Protein AF-A0A7R9AJL3-F1 (afdb_monomer_lite)

Foldseek 3Di:
DDADPVRHDDPCNVVVVVVVVVCCVVCVPDDDDDDDCCLQPVVLVVLCVVLPDDPVLVVDLPRVLVVDQAAADDPVPPPVVVLVVNQVVNCVVLLHQKDDPVLSPHRFQKMWGWCVSVCVPPDPVCVVVCVPPDTDGDMDGPDDDPDDDDDDDDDDDDDPSPD

Radius of gyration: 19.95 Å; chains: 1; bounding box: 50×36×51 Å

Secondary structure (DSSP, 8-state):
--B-TTS-B-TTHHHHHHHHHHHHHH-TTSPPP----TTTHHHHHHHHHHTT--HHHHT-SS-GGGGSPPBP--TT-TTHHHHHHHHHHHHHHTT-SEEEGGGGT--BSEEEEETHHHHHH--HHHHTTSTT----EEEEES-------S---------TT--

pLDDT: mean 81.19, std 13.22, range [52.75, 97.19]

Sequence (163 aa):
MPKSLRNDDTHATPLVEKFIVLFKSTFPTIPILTLDERFTSKMAFQTMIDSGLKKKDRQNKALPILRKVSAAITPEYPELKELLSNMWETLYHSNGVGLAAPQINHGIRLFLVDSLQIVENADEEDKDTYKDEKPIKQVFINPTIVKLEGDEWKYNEGCLSIP

Structure (mmCIF, N/CA/C/O backbone):
data_AF-A0A7R9AJL3-F1
#
_entry.id   AF-A0A7R9AJL3-F1
#
loop_
_atom_site.group_PDB
_atom_site.id
_atom_site.type_symbol
_atom_site.label_atom_id
_atom_site.label_alt_id
_atom_site.label_comp_id
_atom_site.label_asym_id
_atom_site.label_entity_id
_atom_site.label_seq_id
_atom_site.pdbx_PDB_ins_code
_atom_site.Cartn_x
_atom_site.Cartn_y
_atom_site.Cartn_z
_atom_site.occupancy
_atom_site.B_iso_or_equiv
_atom_site.auth_seq_id
_atom_site.auth_comp_id
_atom_site.auth_asym_id
_atom_site.auth_atom_id
_atom_site.pdbx_PDB_model_num
ATOM 1 N N . MET A 1 1 ? 9.515 14.405 16.916 1.00 82.31 1 MET A N 1
ATOM 2 C CA . MET A 1 1 ? 9.359 14.205 18.379 1.00 82.31 1 MET A CA 1
ATOM 3 C C . MET A 1 1 ? 8.035 13.509 18.634 1.00 82.31 1 MET A C 1
ATOM 5 O O . MET A 1 1 ? 7.081 13.881 17.957 1.00 82.31 1 MET A O 1
ATOM 9 N N . PRO A 1 2 ? 7.943 12.526 19.551 1.00 81.19 2 PRO A N 1
ATOM 10 C CA . PRO A 1 2 ? 6.676 11.863 19.848 1.00 81.19 2 PRO A CA 1
ATOM 11 C C . PRO A 1 2 ? 5.651 12.890 20.317 1.00 81.19 2 PRO A C 1
ATOM 13 O O . PRO A 1 2 ? 5.901 13.608 21.280 1.00 81.19 2 PRO A O 1
ATOM 16 N N . LYS A 1 3 ? 4.514 12.981 19.635 1.00 80.62 3 LYS A N 1
ATOM 17 C CA . LYS A 1 3 ? 3.424 13.888 19.998 1.00 80.62 3 LYS A CA 1
ATOM 18 C C . LYS A 1 3 ? 2.079 13.168 19.898 1.00 80.62 3 LYS A C 1
ATOM 20 O O . LYS A 1 3 ? 1.947 12.132 19.240 1.00 80.62 3 LYS A O 1
ATOM 25 N N . SER A 1 4 ? 1.072 13.685 20.585 1.00 75.00 4 SER A N 1
ATOM 26 C CA . SER A 1 4 ? -0.321 13.268 20.453 1.00 75.00 4 SER A CA 1
ATOM 27 C C . SER A 1 4 ? -0.904 13.790 19.128 1.00 75.00 4 SER A C 1
ATOM 29 O O . SER A 1 4 ? -0.320 14.667 18.485 1.00 75.00 4 SER A O 1
ATOM 31 N N . LEU A 1 5 ? -2.077 13.291 18.717 1.00 68.44 5 LEU A N 1
ATOM 32 C CA . LEU A 1 5 ? -2.807 13.824 17.550 1.00 68.44 5 LEU A CA 1
ATOM 33 C C . LEU A 1 5 ? -3.227 15.295 17.736 1.00 68.44 5 LEU A C 1
ATOM 35 O O . LEU A 1 5 ? -3.484 15.990 16.764 1.00 68.44 5 LEU A O 1
ATOM 39 N N . ARG A 1 6 ? -3.252 15.783 18.982 1.00 78.81 6 ARG A N 1
ATOM 40 C CA . ARG A 1 6 ? -3.553 17.178 19.336 1.00 78.81 6 ARG A CA 1
ATOM 41 C C . ARG A 1 6 ? -2.307 18.060 19.430 1.00 78.81 6 ARG A C 1
ATOM 43 O O . ARG A 1 6 ? -2.406 19.219 19.802 1.00 78.81 6 ARG A O 1
ATOM 50 N N . ASN A 1 7 ? -1.146 17.524 19.049 1.00 78.00 7 ASN A N 1
ATOM 51 C CA . ASN A 1 7 ? 0.148 18.207 19.101 1.00 78.00 7 ASN A CA 1
ATOM 52 C C . ASN A 1 7 ? 0.742 18.426 20.495 1.00 78.00 7 ASN A C 1
ATOM 54 O O . ASN A 1 7 ? 1.764 19.101 20.609 1.00 78.00 7 ASN A O 1
ATOM 58 N N . ASP A 1 8 ? 0.174 17.765 21.500 1.00 84.12 8 ASP A N 1
ATOM 59 C CA . ASP A 1 8 ? 0.711 17.727 22.859 1.00 84.12 8 ASP A CA 1
ATOM 60 C C . ASP A 1 8 ? 1.825 16.688 22.987 1.00 84.12 8 ASP A C 1
ATOM 62 O O . ASP A 1 8 ? 1.877 15.708 22.237 1.00 84.12 8 ASP A O 1
ATOM 66 N N . ASP A 1 9 ? 2.683 16.849 23.986 1.00 86.12 9 ASP A N 1
ATOM 67 C CA . ASP A 1 9 ? 3.684 15.843 24.313 1.00 86.12 9 ASP A CA 1
ATOM 68 C C . ASP A 1 9 ? 3.040 14.564 24.866 1.00 86.12 9 ASP A C 1
ATOM 70 O O . ASP A 1 9 ? 1.937 14.540 25.417 1.00 86.12 9 ASP A O 1
ATOM 74 N N . THR A 1 10 ? 3.745 13.453 24.694 1.00 84.81 10 THR A N 1
ATOM 75 C CA . THR A 1 10 ? 3.358 12.136 25.202 1.00 84.81 10 THR A CA 1
ATOM 76 C C . THR A 1 10 ? 4.306 11.713 26.317 1.00 84.81 10 THR A C 1
ATOM 78 O O . THR A 1 10 ? 5.387 12.271 26.484 1.00 84.81 10 THR A O 1
ATOM 81 N N . HIS A 1 11 ? 3.968 10.638 27.029 1.00 87.38 11 HIS A N 1
ATOM 82 C CA . HIS A 1 11 ? 4.874 10.035 28.013 1.00 87.38 11 HIS A CA 1
ATOM 83 C C . HIS A 1 11 ? 6.238 9.611 27.422 1.00 87.38 11 HIS A C 1
ATOM 85 O O . HIS A 1 11 ? 7.216 9.505 28.157 1.00 87.38 11 HIS A O 1
ATOM 91 N N . ALA A 1 12 ? 6.318 9.376 26.106 1.00 86.19 12 ALA A N 1
ATOM 92 C CA . ALA A 1 12 ? 7.543 8.977 25.418 1.00 86.19 12 ALA A CA 1
ATOM 93 C C . ALA A 1 12 ? 8.421 10.168 24.990 1.00 86.19 12 ALA A C 1
ATOM 95 O O . ALA A 1 12 ? 9.618 9.994 24.767 1.00 86.19 12 ALA A O 1
ATOM 96 N N . THR A 1 13 ? 7.861 11.376 24.896 1.00 88.75 13 THR A N 1
ATOM 97 C CA . THR A 1 13 ? 8.575 12.596 24.482 1.00 88.75 13 THR A CA 1
ATOM 98 C C . THR A 1 13 ? 9.827 12.874 25.322 1.00 88.75 13 THR A C 1
ATOM 100 O O . THR A 1 13 ? 10.906 12.945 24.728 1.00 88.75 13 THR A O 1
ATOM 103 N N . PRO A 1 14 ? 9.760 12.901 26.671 1.00 91.12 14 PRO A N 1
ATOM 104 C CA . PRO A 1 14 ? 10.946 13.154 27.491 1.00 91.12 14 PRO A CA 1
ATOM 105 C C . PRO A 1 14 ? 11.997 12.034 27.407 1.00 91.12 14 PRO A C 1
ATOM 107 O O . PRO A 1 14 ? 13.178 12.270 27.661 1.00 91.12 14 PRO A O 1
ATOM 110 N N . LEU A 1 15 ? 11.601 10.804 27.059 1.00 91.69 15 LEU A N 1
ATOM 111 C CA . LEU A 1 15 ? 12.538 9.690 26.870 1.00 91.69 15 LEU A CA 1
ATOM 112 C C . LEU A 1 15 ? 13.332 9.859 25.573 1.00 91.69 15 LEU A C 1
ATOM 114 O O . LEU A 1 15 ? 14.552 9.694 25.568 1.00 91.69 15 LEU A O 1
ATOM 118 N N . VAL A 1 16 ? 12.648 10.233 24.490 1.00 89.25 16 VAL A N 1
ATOM 119 C CA . VAL A 1 16 ? 13.278 10.476 23.188 1.00 89.25 16 VAL A CA 1
ATOM 120 C C . VAL A 1 16 ? 14.170 11.717 23.231 1.00 89.25 16 VAL A C 1
ATOM 122 O O . VAL A 1 16 ? 15.262 11.690 22.675 1.00 89.25 16 VAL A O 1
ATOM 125 N N . GLU A 1 17 ? 13.781 12.767 23.953 1.00 92.06 17 GLU A N 1
ATOM 126 C CA . GLU A 1 17 ? 14.644 13.930 24.213 1.00 92.06 17 GLU A CA 1
ATOM 127 C C . GLU A 1 17 ? 15.952 13.542 24.900 1.00 92.06 17 GLU A C 1
ATOM 129 O O . GLU A 1 17 ? 17.031 13.896 24.421 1.00 92.06 17 GLU A O 1
ATOM 134 N N . LYS A 1 18 ? 15.873 12.769 25.990 1.00 93.19 18 LYS A N 1
ATOM 135 C CA . LYS A 1 18 ? 17.065 12.278 26.695 1.00 93.19 18 LYS A CA 1
ATOM 136 C C . LYS A 1 18 ? 17.952 11.438 25.784 1.00 93.19 18 LYS A C 1
ATOM 138 O O . LYS A 1 18 ? 19.171 11.593 25.814 1.00 93.19 18 LYS A O 1
ATOM 143 N N . PHE A 1 19 ? 17.348 10.585 24.960 1.00 93.38 19 PHE A N 1
ATOM 144 C CA . PHE A 1 19 ? 18.077 9.802 23.971 1.00 93.38 19 PHE A CA 1
ATOM 145 C C . PHE A 1 19 ? 18.784 10.693 22.944 1.00 93.38 19 PHE A C 1
ATOM 147 O O . PHE A 1 19 ? 19.969 10.500 22.707 1.00 93.38 19 PHE A O 1
ATOM 154 N N . ILE A 1 20 ? 18.103 11.694 22.379 1.00 91.56 20 ILE A N 1
ATOM 155 C CA . ILE A 1 20 ? 18.685 12.628 21.403 1.00 91.56 20 ILE A CA 1
ATOM 156 C C . ILE A 1 20 ? 19.878 13.370 22.009 1.00 91.56 20 ILE A C 1
ATOM 158 O O . ILE A 1 20 ? 20.910 13.506 21.353 1.00 91.56 20 ILE A O 1
ATOM 162 N N . VAL A 1 21 ? 19.758 13.834 23.255 1.00 93.19 21 VAL A N 1
ATOM 163 C CA . VAL A 1 21 ? 20.854 14.507 23.968 1.00 93.19 21 VAL A CA 1
ATOM 164 C C . VAL A 1 21 ? 22.051 13.570 24.126 1.00 93.19 21 VAL A C 1
ATOM 166 O O . VAL A 1 21 ? 23.170 13.942 23.769 1.00 93.19 21 VAL A O 1
ATOM 169 N N . LEU A 1 22 ? 21.816 12.343 24.600 1.00 94.88 22 LEU A N 1
ATOM 170 C CA . LEU A 1 22 ? 22.868 11.343 24.761 1.00 94.88 22 LEU A CA 1
ATOM 171 C C . LEU A 1 22 ? 23.517 11.004 23.412 1.00 94.88 22 LEU A C 1
ATOM 173 O O . LEU A 1 22 ? 24.737 11.049 23.287 1.00 94.88 22 LEU A O 1
ATOM 177 N N . PHE A 1 23 ? 22.715 10.760 22.378 1.00 94.00 23 PHE A N 1
ATOM 178 C CA . PHE A 1 23 ? 23.189 10.408 21.045 1.00 94.00 23 PHE A CA 1
ATOM 179 C C . PHE A 1 23 ? 24.043 11.516 20.427 1.00 94.00 23 PHE A C 1
ATOM 181 O O . PHE A 1 23 ? 25.113 11.222 19.906 1.00 94.00 23 PHE A O 1
ATOM 188 N N . LYS A 1 24 ? 23.640 12.790 20.535 1.00 93.25 24 LYS A N 1
ATOM 189 C CA . LYS A 1 24 ? 24.457 13.922 20.057 1.00 93.25 24 LYS A CA 1
ATOM 190 C C . LYS A 1 24 ? 25.784 14.036 20.801 1.00 93.25 24 LYS A C 1
ATOM 192 O O . LYS A 1 24 ? 26.779 14.417 20.194 1.00 93.25 24 LYS A O 1
ATOM 197 N N . SER A 1 25 ? 25.804 13.713 22.097 1.00 93.00 25 SER A N 1
ATOM 198 C CA . SER A 1 25 ? 27.048 13.718 22.874 1.00 93.00 25 SER A CA 1
ATOM 199 C C . SER A 1 25 ? 28.007 12.602 22.448 1.00 93.00 25 SER A C 1
ATOM 201 O O . SER A 1 25 ? 29.216 12.808 22.436 1.00 93.00 25 SER A O 1
ATOM 203 N N . THR A 1 26 ? 27.475 11.440 22.059 1.00 95.56 26 THR A N 1
ATOM 204 C CA . THR A 1 26 ? 28.271 10.281 21.633 1.00 95.56 26 THR A CA 1
ATOM 205 C C . THR A 1 26 ? 28.673 10.352 20.156 1.00 95.56 26 THR A C 1
ATOM 207 O O . THR A 1 26 ? 29.780 9.954 19.807 1.00 95.56 26 THR A O 1
ATOM 210 N N . PHE A 1 27 ? 27.806 10.885 19.291 1.00 94.44 27 PHE A N 1
ATOM 211 C CA . PHE A 1 27 ? 27.971 10.915 17.833 1.00 94.44 27 PHE A CA 1
ATOM 212 C C . PHE A 1 27 ? 27.731 12.326 17.262 1.00 94.44 27 PHE A C 1
ATOM 214 O O . PHE A 1 27 ? 26.740 12.563 16.568 1.00 94.44 27 PHE A O 1
ATOM 221 N N . PRO A 1 28 ? 28.631 13.288 17.525 1.00 92.25 28 PRO A N 1
ATOM 222 C CA . PRO A 1 28 ? 28.421 14.697 17.179 1.00 92.25 28 PRO A CA 1
ATOM 223 C C . PRO A 1 28 ? 28.415 14.983 15.670 1.00 92.25 28 PRO A C 1
ATOM 225 O O . PRO A 1 28 ? 27.908 16.018 15.246 1.00 92.25 28 PRO A O 1
ATOM 228 N N . THR A 1 29 ? 28.971 14.087 14.854 1.00 93.00 29 THR A N 1
ATOM 229 C CA . THR A 1 29 ? 29.032 14.229 13.391 1.00 93.00 29 THR A CA 1
ATOM 230 C C . THR A 1 29 ? 27.799 13.685 12.672 1.00 93.00 29 THR A C 1
ATOM 232 O O . THR A 1 29 ? 27.622 13.971 11.490 1.00 93.00 29 THR A O 1
ATOM 235 N N . ILE A 1 30 ? 26.941 12.917 13.353 1.00 88.81 30 ILE A N 1
ATOM 236 C CA . ILE A 1 30 ? 25.749 12.319 12.745 1.00 88.81 30 ILE A CA 1
ATOM 237 C C . ILE A 1 30 ? 24.568 13.292 12.899 1.00 88.81 30 ILE A C 1
ATOM 239 O O . ILE A 1 30 ? 24.167 13.594 14.028 1.00 88.81 30 ILE A O 1
ATOM 243 N N . PRO A 1 31 ? 23.972 13.789 11.798 1.00 87.62 31 PRO A N 1
ATOM 244 C CA . PRO A 1 31 ? 22.794 14.640 11.879 1.00 87.62 31 PRO A CA 1
ATOM 245 C C . PRO A 1 31 ? 21.583 13.837 12.370 1.00 87.62 31 PRO A C 1
ATOM 247 O O . PRO A 1 31 ? 21.297 12.749 11.876 1.00 87.62 31 PRO A O 1
ATOM 250 N N . ILE A 1 32 ? 20.838 14.393 13.329 1.00 85.00 32 ILE A N 1
ATOM 251 C CA . ILE A 1 32 ? 19.565 13.824 13.791 1.00 85.00 32 ILE A CA 1
ATOM 252 C C . ILE A 1 32 ? 18.425 14.618 13.164 1.00 85.00 32 ILE A C 1
ATOM 254 O O . ILE A 1 32 ? 18.264 15.806 13.452 1.00 85.00 32 ILE A O 1
ATOM 258 N N . LEU A 1 33 ? 17.611 13.941 12.361 1.00 82.12 33 LEU A N 1
ATOM 259 C CA . LEU A 1 33 ? 16.371 14.472 11.808 1.00 82.12 33 LEU A CA 1
ATOM 260 C C . LEU A 1 33 ? 15.191 13.911 12.601 1.00 82.12 33 LEU A C 1
ATOM 262 O O . LEU A 1 33 ? 15.092 12.706 12.817 1.00 82.12 33 LEU A O 1
ATOM 266 N N . THR A 1 34 ? 14.288 14.780 13.050 1.00 79.00 34 THR A N 1
ATOM 267 C CA . THR A 1 34 ? 13.047 14.338 13.692 1.00 79.00 34 THR A CA 1
ATOM 268 C C . THR A 1 34 ? 11.912 14.394 12.687 1.00 79.00 34 THR A C 1
ATOM 270 O O . THR A 1 34 ? 11.518 15.484 12.279 1.00 79.00 34 THR A O 1
ATOM 273 N N . LEU A 1 35 ? 11.369 13.234 12.337 1.00 69.44 35 LEU A N 1
ATOM 274 C CA . LEU A 1 35 ? 10.191 13.105 11.484 1.00 69.44 35 LEU A CA 1
ATOM 275 C C . LEU A 1 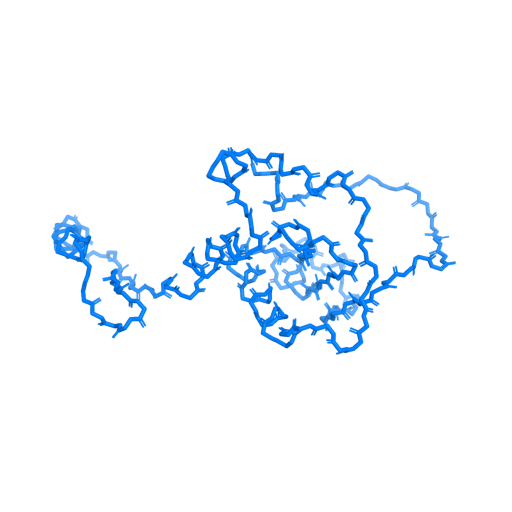35 ? 8.929 12.969 12.348 1.00 69.44 35 LEU A C 1
ATOM 277 O O . LEU A 1 35 ? 8.991 12.566 13.516 1.00 69.44 35 LEU A O 1
ATOM 281 N N . ASP A 1 36 ? 7.791 13.378 11.796 1.00 67.56 36 ASP A N 1
ATOM 282 C CA . ASP A 1 36 ? 6.485 13.263 12.437 1.00 67.56 36 ASP A CA 1
ATOM 283 C C . ASP A 1 36 ? 5.708 12.078 11.852 1.00 67.56 36 ASP A C 1
ATOM 285 O O . ASP A 1 36 ? 5.086 12.187 10.803 1.00 67.56 36 ASP A O 1
ATOM 289 N N . GLU A 1 37 ? 5.741 10.938 12.541 1.00 65.75 37 GLU A N 1
ATOM 290 C CA . GLU A 1 37 ? 5.056 9.706 12.117 1.00 65.75 37 GLU A CA 1
ATOM 291 C C . GLU A 1 37 ? 3.615 9.586 12.643 1.00 65.75 37 GLU A C 1
ATOM 293 O O . GLU A 1 37 ? 2.998 8.519 12.564 1.00 65.75 37 GLU A O 1
ATOM 298 N N . ARG A 1 38 ? 3.050 10.643 13.247 1.00 59.81 38 ARG A N 1
ATOM 299 C CA . ARG A 1 38 ? 1.700 10.568 13.839 1.00 59.81 38 ARG A CA 1
ATOM 300 C C . ARG A 1 38 ? 0.624 10.230 12.817 1.00 59.81 38 ARG A C 1
ATOM 302 O O . ARG A 1 38 ? -0.344 9.568 13.181 1.00 59.81 38 ARG A O 1
ATOM 309 N N . PHE A 1 39 ? 0.798 10.666 11.578 1.00 54.25 39 PHE A N 1
ATOM 310 C CA . PHE A 1 39 ? -0.160 10.416 10.510 1.00 54.25 39 PHE A CA 1
ATOM 311 C C . PHE A 1 39 ? 0.010 9.028 9.891 1.00 54.25 39 PHE A C 1
ATOM 313 O O . PHE A 1 39 ? -0.955 8.448 9.438 1.00 54.25 39 PHE A O 1
ATOM 320 N N . THR A 1 40 ? 1.162 8.376 10.016 1.00 55.75 40 THR A N 1
ATOM 321 C CA . THR A 1 40 ? 1.396 7.104 9.312 1.00 55.75 40 THR A CA 1
ATOM 322 C C . THR A 1 40 ? 1.339 5.895 10.209 1.00 55.75 40 THR A C 1
ATOM 324 O O . THR A 1 40 ? 0.577 4.967 9.954 1.00 55.75 40 THR A O 1
ATOM 327 N N . SER A 1 41 ? 2.033 5.933 11.338 1.00 54.19 41 SER A N 1
ATOM 328 C CA . SER A 1 41 ? 2.065 4.803 12.265 1.00 54.19 41 SER A CA 1
ATOM 329 C C . SER A 1 41 ? 0.779 4.712 13.089 1.00 54.19 41 SER A C 1
ATOM 331 O O . SER A 1 41 ? 0.275 3.616 13.346 1.00 54.19 41 SER A O 1
ATOM 333 N N . LYS A 1 42 ? 0.200 5.857 13.491 1.00 55.81 42 LYS A N 1
ATOM 334 C CA . LYS A 1 42 ? -1.072 5.853 14.228 1.00 55.81 42 LYS A CA 1
ATOM 335 C C . LYS A 1 42 ? -2.288 5.791 13.328 1.00 55.81 42 LYS A C 1
ATOM 337 O O . LYS A 1 42 ? -3.225 5.141 13.761 1.00 55.81 42 LYS A O 1
ATOM 342 N N . MET A 1 43 ? -2.300 6.376 12.127 1.00 55.94 43 MET A N 1
ATOM 343 C CA . MET A 1 43 ? -3.454 6.182 11.241 1.00 55.94 43 MET A CA 1
ATOM 344 C C . MET A 1 43 ? -3.457 4.781 10.651 1.00 55.94 43 MET A C 1
ATOM 346 O O . MET A 1 43 ? -4.513 4.182 10.658 1.00 55.94 43 MET A O 1
ATOM 350 N N . ALA A 1 44 ? -2.323 4.170 10.284 1.00 57.28 44 ALA A N 1
ATOM 351 C CA . ALA A 1 44 ? -2.331 2.751 9.906 1.00 57.28 44 ALA A CA 1
ATOM 352 C C . ALA A 1 44 ? -2.873 1.868 11.048 1.00 57.28 44 ALA A C 1
ATOM 354 O O . ALA A 1 44 ? -3.738 1.017 10.839 1.00 57.28 44 ALA A O 1
ATOM 355 N N . PHE A 1 45 ? -2.446 2.125 12.289 1.00 57.41 45 PHE A N 1
ATOM 356 C CA . PHE A 1 45 ? -2.949 1.410 13.464 1.00 57.41 45 PHE A CA 1
ATOM 357 C C . PHE A 1 45 ? -4.419 1.729 13.801 1.00 57.41 45 PHE A C 1
ATOM 359 O O . PHE A 1 45 ? -5.150 0.842 14.245 1.00 57.41 45 PHE A O 1
ATOM 366 N N . GLN A 1 46 ? -4.859 2.971 13.602 1.00 57.91 46 GLN A N 1
ATOM 367 C CA . GLN A 1 46 ? -6.222 3.432 13.863 1.00 57.91 46 GLN A CA 1
ATOM 368 C C . GLN A 1 46 ? -7.178 2.944 12.772 1.00 57.91 46 GLN A C 1
ATOM 370 O O . GLN A 1 46 ? -8.193 2.370 13.116 1.00 57.91 46 GLN A O 1
ATOM 375 N N . THR A 1 47 ? -6.793 2.977 11.497 1.00 56.59 47 THR A N 1
ATOM 376 C CA . THR A 1 47 ? -7.473 2.314 10.373 1.00 56.59 47 THR A CA 1
ATOM 377 C C . THR A 1 47 ? -7.638 0.818 10.637 1.00 56.59 47 THR A C 1
ATOM 379 O O . THR A 1 47 ? -8.712 0.259 10.425 1.00 56.59 47 THR A O 1
ATOM 382 N N . MET A 1 48 ? -6.624 0.144 11.195 1.00 56.66 48 MET A N 1
ATOM 383 C CA . MET A 1 48 ? -6.770 -1.248 11.641 1.00 56.66 48 MET A CA 1
ATOM 384 C C . MET A 1 48 ? -7.804 -1.405 12.775 1.00 56.66 48 MET A C 1
ATOM 386 O O . MET A 1 48 ? -8.514 -2.407 12.827 1.00 56.66 48 MET A O 1
ATOM 390 N N . ILE A 1 49 ? -7.904 -0.446 13.700 1.00 57.66 49 ILE A N 1
ATOM 391 C CA . ILE A 1 49 ? -8.906 -0.452 14.780 1.00 57.66 49 ILE A CA 1
ATOM 392 C C . ILE A 1 49 ? -10.311 -0.160 14.242 1.00 57.66 49 ILE A C 1
ATOM 394 O O . ILE A 1 49 ? -11.243 -0.889 14.581 1.00 57.66 49 ILE A O 1
ATOM 398 N N . ASP A 1 50 ? -10.448 0.862 13.405 1.00 55.66 50 ASP A N 1
ATOM 399 C CA . ASP A 1 50 ? -11.703 1.374 12.855 1.00 55.66 50 ASP A CA 1
ATOM 400 C C . ASP A 1 50 ? -12.301 0.396 11.837 1.00 55.66 50 ASP A C 1
ATOM 402 O O . ASP A 1 50 ? -13.516 0.225 11.770 1.00 55.66 50 ASP A O 1
ATOM 406 N N . SER A 1 51 ? -11.453 -0.376 11.149 1.00 57.97 51 SER A N 1
ATOM 407 C CA . SER A 1 51 ? -11.858 -1.542 10.349 1.00 57.97 51 SER A CA 1
ATOM 408 C C . SER A 1 51 ? -12.251 -2.772 11.191 1.00 57.97 51 SER A C 1
ATOM 410 O O . SER A 1 51 ? -12.535 -3.843 10.649 1.00 57.97 51 SER A O 1
ATOM 412 N N . GLY A 1 52 ? -12.295 -2.644 12.523 1.00 61.22 52 GLY A N 1
ATOM 413 C CA . GLY A 1 52 ? -12.854 -3.642 13.436 1.00 61.22 52 GLY A CA 1
ATOM 414 C C . GLY A 1 52 ? -11.901 -4.768 13.849 1.00 61.22 52 GLY A C 1
ATOM 415 O O . GLY A 1 52 ? -12.365 -5.788 14.373 1.00 61.22 52 GLY A O 1
ATOM 416 N N . LEU A 1 53 ? -10.580 -4.632 13.657 1.00 59.78 53 LEU A N 1
ATOM 417 C CA . LEU A 1 53 ? -9.638 -5.691 14.044 1.00 59.78 53 LEU A CA 1
ATOM 418 C C . LEU A 1 53 ? -9.517 -5.825 15.559 1.00 59.78 53 LEU A C 1
ATOM 420 O O . LEU A 1 53 ? -9.060 -4.925 16.284 1.00 59.78 53 LEU A O 1
ATOM 424 N N . LYS A 1 54 ? -9.801 -7.032 16.052 1.00 62.56 54 LYS A N 1
ATOM 425 C CA . LYS A 1 54 ? -9.517 -7.396 17.440 1.00 62.56 54 LYS A CA 1
ATOM 426 C C . LYS A 1 54 ? -8.006 -7.434 17.650 1.00 62.56 54 LYS A C 1
ATOM 428 O O . LYS A 1 54 ? -7.242 -7.790 16.761 1.00 62.56 54 LYS A O 1
ATOM 433 N N . LYS A 1 55 ? -7.557 -7.107 18.864 1.00 59.56 55 LYS A N 1
ATOM 434 C CA . LYS A 1 55 ? -6.129 -7.045 19.235 1.00 59.56 55 LYS A CA 1
ATOM 435 C C . LYS A 1 55 ? -5.337 -8.308 18.848 1.00 59.56 55 LYS A C 1
ATOM 437 O O . LYS A 1 55 ? -4.190 -8.193 18.441 1.00 59.56 55 LYS A O 1
ATOM 442 N N . LYS A 1 56 ? -5.963 -9.487 18.941 1.00 59.69 56 LYS A N 1
ATOM 443 C CA . LYS A 1 56 ? -5.371 -10.780 18.557 1.00 59.69 56 LYS A CA 1
ATOM 444 C C . LYS A 1 56 ? -5.204 -10.928 17.039 1.00 59.69 56 LYS A C 1
ATOM 446 O O . LYS A 1 56 ? -4.212 -11.492 16.595 1.00 59.69 56 LYS A O 1
ATOM 451 N N . ASP A 1 57 ? -6.131 -10.380 16.260 1.00 58.62 57 ASP A N 1
ATOM 452 C CA . ASP A 1 57 ? -6.079 -10.420 14.797 1.00 58.62 57 ASP A CA 1
ATOM 453 C C . ASP A 1 57 ? -4.995 -9.471 14.267 1.00 58.62 57 ASP A C 1
ATOM 455 O O . ASP A 1 57 ? -4.287 -9.823 13.334 1.00 58.62 57 ASP A O 1
ATOM 459 N N . ARG A 1 58 ? -4.761 -8.332 14.940 1.00 59.25 58 ARG A N 1
ATOM 460 C CA . ARG A 1 58 ? -3.650 -7.403 14.631 1.00 59.25 58 ARG A CA 1
ATOM 461 C C . ARG A 1 58 ? -2.261 -8.008 14.854 1.00 59.25 58 ARG A C 1
ATOM 463 O O . ARG A 1 58 ? -1.294 -7.543 14.269 1.00 59.25 58 ARG A O 1
ATOM 470 N N . GLN A 1 59 ? -2.153 -9.002 15.736 1.00 52.75 59 GLN A N 1
ATOM 471 C CA . GLN A 1 59 ? -0.897 -9.704 16.023 1.00 52.75 59 GLN A CA 1
ATOM 472 C C . GLN A 1 59 ? -0.623 -10.842 15.035 1.00 52.75 59 GLN A C 1
ATOM 474 O O . GLN A 1 59 ? 0.488 -11.369 14.998 1.00 52.75 59 GLN A O 1
ATOM 479 N N . ASN A 1 60 ? -1.618 -11.230 14.237 1.00 54.03 60 ASN A N 1
ATOM 480 C CA . ASN A 1 60 ? -1.464 -12.270 13.239 1.00 54.03 60 ASN A CA 1
ATOM 481 C C . ASN A 1 60 ? -1.012 -11.646 11.911 1.00 54.03 60 ASN A C 1
ATOM 483 O O . ASN A 1 60 ? -1.825 -11.055 11.204 1.00 54.03 60 ASN A O 1
ATOM 487 N N . LYS A 1 61 ? 0.273 -11.814 11.555 1.00 54.81 61 LYS A N 1
ATOM 488 C CA . LYS A 1 61 ? 0.826 -11.400 10.246 1.00 54.81 61 LYS A CA 1
ATOM 489 C C . LYS A 1 61 ? -0.004 -11.946 9.067 1.00 54.81 61 LYS A C 1
ATOM 491 O O . LYS A 1 61 ? -0.077 -11.307 8.026 1.00 54.81 61 LYS A O 1
ATOM 496 N N . ALA A 1 62 ? -0.684 -13.085 9.237 1.00 60.34 62 ALA A N 1
ATOM 497 C CA . ALA A 1 62 ? -1.659 -13.600 8.281 1.00 60.34 62 ALA A CA 1
ATOM 498 C C . ALA A 1 62 ? -3.077 -13.117 8.636 1.00 60.34 62 ALA A C 1
ATOM 500 O O . ALA A 1 62 ? -3.877 -13.870 9.203 1.00 60.34 62 ALA A O 1
ATOM 501 N N . LEU A 1 63 ? -3.403 -11.864 8.302 1.00 66.62 63 LEU A N 1
ATOM 502 C CA . LEU A 1 63 ? -4.769 -11.358 8.448 1.00 66.62 63 LEU A CA 1
ATOM 503 C C . LEU A 1 63 ? -5.738 -12.256 7.648 1.00 66.62 63 LEU A C 1
ATOM 505 O O . LEU A 1 63 ? -5.532 -12.446 6.446 1.00 66.62 63 LEU A O 1
ATOM 509 N N . PRO A 1 64 ? -6.821 -12.793 8.252 1.00 76.94 64 PRO A N 1
ATOM 510 C CA . PRO A 1 64 ? -7.772 -13.657 7.547 1.00 76.94 64 PRO A CA 1
ATOM 511 C C . PRO A 1 64 ? -8.389 -13.011 6.301 1.00 76.94 64 PRO A C 1
ATOM 513 O O . PRO A 1 64 ? -8.809 -13.715 5.386 1.00 76.94 64 PRO A O 1
ATOM 516 N N . ILE A 1 65 ? -8.445 -11.677 6.265 1.00 82.25 65 ILE A N 1
ATOM 517 C CA . ILE A 1 65 ? -8.971 -10.895 5.146 1.00 82.25 65 ILE A CA 1
ATOM 518 C C . ILE A 1 65 ? -8.154 -11.068 3.860 1.00 82.25 65 ILE A C 1
ATOM 520 O O . ILE A 1 65 ? -8.737 -11.068 2.783 1.00 82.25 65 ILE A O 1
ATOM 524 N N . LEU A 1 66 ? -6.845 -11.330 3.966 1.00 84.62 66 LEU A N 1
ATOM 525 C CA . LEU A 1 66 ? -5.957 -11.561 2.819 1.00 84.62 66 LEU A CA 1
ATOM 526 C C . LEU A 1 66 ? -6.285 -12.859 2.072 1.00 84.62 66 LEU A C 1
ATOM 528 O O . LEU A 1 66 ? -5.862 -13.046 0.938 1.00 84.62 66 LEU A O 1
ATOM 532 N N . ARG A 1 67 ? -7.039 -13.766 2.707 1.00 85.75 67 ARG A N 1
ATOM 533 C CA . ARG A 1 67 ? -7.489 -15.035 2.116 1.00 85.75 67 ARG A CA 1
ATOM 534 C C . ARG A 1 67 ? -8.933 -14.987 1.619 1.00 85.75 67 ARG A C 1
ATOM 536 O O . ARG A 1 67 ? -9.448 -16.006 1.165 1.00 85.75 67 ARG A O 1
ATOM 543 N N . LYS A 1 68 ? -9.617 -13.848 1.752 1.00 87.94 68 LYS A N 1
ATOM 544 C CA . LYS A 1 68 ? -11.016 -13.688 1.345 1.00 87.94 68 LYS A CA 1
ATOM 545 C C . LYS A 1 68 ? -11.104 -12.927 0.030 1.00 87.94 68 LYS A C 1
ATOM 547 O O . LYS A 1 68 ? -10.366 -11.975 -0.205 1.00 87.94 68 LYS A O 1
ATOM 552 N N . VAL A 1 69 ? -12.067 -13.319 -0.800 1.00 92.25 69 VAL A N 1
ATOM 553 C CA . VAL A 1 69 ? -12.429 -12.544 -1.990 1.00 92.25 69 VAL A CA 1
ATOM 554 C C . VAL A 1 69 ? -13.006 -11.208 -1.535 1.00 92.25 69 VAL A C 1
ATOM 556 O O . VAL A 1 69 ? -13.911 -11.164 -0.702 1.00 92.25 69 VAL A O 1
ATOM 559 N N . SER A 1 70 ? -12.457 -10.123 -2.073 1.00 93.75 70 SER A N 1
ATOM 560 C CA . SER A 1 70 ? -12.881 -8.769 -1.730 1.00 93.75 70 SER A CA 1
ATOM 561 C C . SER A 1 70 ? -14.193 -8.390 -2.422 1.00 93.75 70 SER A C 1
ATOM 563 O O . SER A 1 70 ? -14.449 -8.801 -3.557 1.00 93.75 70 SER A O 1
ATOM 565 N N . ALA A 1 71 ? -15.016 -7.584 -1.753 1.00 95.12 71 ALA A N 1
ATOM 566 C CA . ALA A 1 71 ? -16.305 -7.129 -2.268 1.00 95.12 71 ALA A CA 1
ATOM 567 C C . ALA A 1 71 ? -16.147 -5.963 -3.255 1.00 95.12 71 ALA A C 1
ATOM 569 O O . ALA A 1 71 ? -15.275 -5.111 -3.093 1.00 95.12 71 ALA A O 1
ATOM 570 N N . ALA A 1 72 ? -16.996 -5.909 -4.282 1.00 96.81 72 ALA A N 1
ATOM 571 C CA . ALA A 1 72 ? -17.076 -4.729 -5.137 1.00 96.81 72 ALA A CA 1
ATOM 572 C C . ALA A 1 72 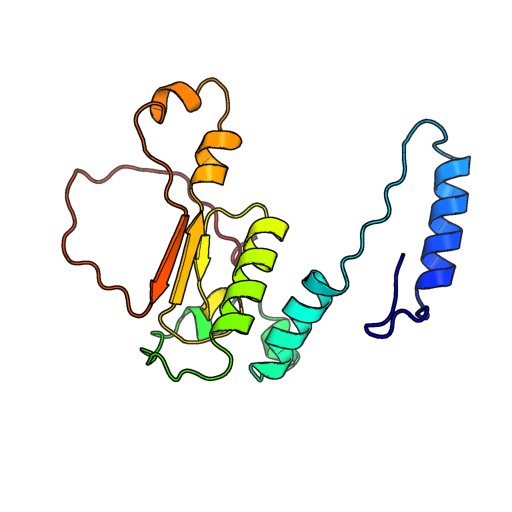? -17.678 -3.542 -4.367 1.00 96.81 72 ALA A C 1
ATOM 574 O O . ALA A 1 72 ? -18.504 -3.741 -3.476 1.00 96.81 72 ALA A O 1
ATOM 575 N N . ILE A 1 73 ? -17.280 -2.323 -4.723 1.00 95.44 73 ILE A N 1
ATOM 576 C CA . ILE A 1 73 ? -17.785 -1.084 -4.112 1.00 95.44 73 ILE A CA 1
ATOM 577 C C . ILE A 1 73 ? -18.433 -0.176 -5.151 1.00 95.44 73 ILE A C 1
ATOM 579 O O . ILE A 1 73 ? -18.153 -0.288 -6.342 1.00 95.44 73 ILE A O 1
ATOM 583 N N . THR A 1 74 ? -19.284 0.739 -4.711 1.00 94.69 74 THR A N 1
ATOM 584 C CA . THR A 1 74 ? -19.863 1.777 -5.570 1.00 94.69 74 THR A CA 1
ATOM 585 C C . THR A 1 74 ? -19.171 3.125 -5.313 1.00 94.69 74 THR A C 1
ATOM 587 O O . THR A 1 74 ? -18.415 3.246 -4.343 1.00 94.69 74 THR A O 1
ATOM 590 N N . PRO A 1 75 ? -19.390 4.152 -6.155 1.00 88.88 75 PRO A N 1
ATOM 591 C CA . PRO A 1 75 ? -18.855 5.496 -5.915 1.00 88.88 75 PRO A CA 1
ATOM 592 C C . PRO A 1 75 ? -19.287 6.117 -4.577 1.00 88.88 75 PRO A C 1
ATOM 594 O O . PRO A 1 75 ? -18.606 6.999 -4.062 1.00 88.88 75 PRO A O 1
ATOM 597 N N . GLU A 1 76 ? -20.392 5.645 -4.001 1.00 90.62 76 GLU A N 1
ATOM 598 C CA . GLU A 1 76 ? -20.948 6.092 -2.720 1.00 90.62 76 GLU A CA 1
ATOM 599 C C . GLU A 1 76 ? -20.293 5.412 -1.508 1.00 90.62 76 GLU A C 1
ATOM 601 O O . GLU A 1 76 ? -20.753 5.598 -0.380 1.00 90.62 76 GLU A O 1
ATOM 606 N N . TYR A 1 77 ? -19.239 4.612 -1.715 1.00 90.38 77 TYR A N 1
ATOM 607 C CA . TYR A 1 77 ? -18.513 3.976 -0.622 1.00 90.38 77 TYR A CA 1
ATOM 608 C C . TYR A 1 77 ? -18.071 5.031 0.414 1.00 90.38 77 TYR A C 1
ATOM 610 O O . TYR A 1 77 ? -17.408 6.008 0.039 1.00 90.38 77 TYR A O 1
ATOM 618 N N . PRO A 1 78 ? -18.431 4.866 1.703 1.00 86.19 78 PRO A N 1
ATOM 619 C CA . PRO A 1 78 ? -18.145 5.862 2.727 1.00 86.19 78 PRO A CA 1
ATOM 620 C C . PRO A 1 78 ? -16.655 6.188 2.802 1.00 86.19 78 PRO A C 1
ATOM 622 O O . PRO A 1 78 ? -15.817 5.290 2.754 1.00 86.19 78 PRO A O 1
ATOM 625 N N . GLU A 1 79 ? -16.337 7.480 2.907 1.00 89.69 79 GLU A N 1
ATOM 626 C CA . GLU A 1 79 ? -14.970 7.968 3.149 1.00 89.69 79 GLU A CA 1
ATOM 627 C C . GLU A 1 79 ? -13.936 7.524 2.092 1.00 89.69 79 GLU A C 1
ATOM 629 O O . GLU A 1 79 ? -12.731 7.564 2.331 1.00 89.69 79 GLU A O 1
ATOM 634 N N . LEU A 1 80 ? -14.372 7.163 0.876 1.00 87.00 80 LEU A N 1
ATOM 635 C CA . LEU A 1 80 ? -13.488 6.648 -0.180 1.00 87.00 80 LEU A CA 1
ATOM 636 C C . LEU A 1 80 ? -12.283 7.561 -0.469 1.00 87.00 80 LEU A C 1
ATOM 638 O O . LEU A 1 80 ? -11.176 7.076 -0.679 1.00 87.00 80 LEU A O 1
ATOM 642 N N . LYS A 1 81 ? -12.474 8.886 -0.464 1.00 89.38 81 LYS A N 1
ATOM 643 C CA . LYS A 1 81 ? -11.382 9.850 -0.693 1.00 89.38 81 LYS A CA 1
ATOM 644 C C . LYS A 1 81 ? -10.325 9.810 0.411 1.00 89.38 81 LYS A C 1
ATOM 646 O O . LYS A 1 81 ? -9.137 9.886 0.113 1.00 89.38 81 LYS A O 1
ATOM 651 N N . GLU A 1 82 ? -10.761 9.697 1.660 1.00 86.31 82 GLU A N 1
ATOM 652 C CA . GLU A 1 82 ? -9.873 9.618 2.818 1.00 86.31 82 GLU A CA 1
ATOM 653 C C . GLU A 1 82 ? -9.124 8.285 2.828 1.00 86.31 82 GLU A C 1
ATOM 655 O O . GLU A 1 82 ? -7.901 8.272 2.948 1.00 86.31 82 GLU A O 1
ATOM 660 N N . LEU A 1 83 ? -9.825 7.179 2.558 1.00 86.06 83 LEU A N 1
ATOM 661 C CA . LEU A 1 83 ? -9.207 5.865 2.392 1.00 86.06 83 LEU A CA 1
ATOM 662 C C . LEU A 1 83 ? -8.095 5.890 1.335 1.00 86.06 83 LEU A C 1
ATOM 664 O O . LEU A 1 83 ? -6.995 5.404 1.588 1.00 86.06 83 LEU A O 1
ATOM 668 N N . LEU A 1 84 ? -8.356 6.482 0.166 1.00 91.56 84 LEU A N 1
ATOM 669 C CA . LEU A 1 84 ? -7.356 6.601 -0.897 1.00 91.56 84 LEU A CA 1
ATOM 670 C C . LEU A 1 84 ? -6.146 7.432 -0.464 1.00 91.56 84 LEU A C 1
ATOM 672 O O . LEU A 1 84 ? -5.017 7.025 -0.729 1.00 91.56 84 LEU A O 1
ATOM 676 N N . SER A 1 85 ? -6.366 8.561 0.215 1.00 89.56 85 SER A N 1
ATOM 677 C CA . SER A 1 85 ? -5.283 9.391 0.757 1.00 89.56 85 SER A CA 1
ATOM 678 C C . SER A 1 85 ? -4.393 8.589 1.710 1.00 89.56 85 SER A C 1
ATOM 680 O O . SER A 1 85 ? -3.174 8.566 1.552 1.00 89.56 85 SER A O 1
ATOM 682 N N . ASN A 1 86 ? -5.009 7.856 2.639 1.00 84.38 86 ASN A N 1
ATOM 683 C CA . ASN A 1 86 ? -4.301 7.060 3.640 1.00 84.38 86 ASN A CA 1
ATOM 684 C C . ASN A 1 86 ? -3.539 5.886 3.004 1.00 84.38 86 ASN A C 1
ATOM 686 O O . ASN A 1 86 ? -2.437 5.544 3.435 1.00 84.38 86 ASN A O 1
ATOM 690 N N . MET A 1 87 ? -4.100 5.266 1.961 1.00 91.00 87 MET A N 1
ATOM 691 C CA . MET A 1 87 ? -3.424 4.204 1.215 1.00 91.00 87 MET A CA 1
ATOM 692 C C . MET A 1 87 ? -2.193 4.718 0.464 1.00 91.00 87 MET A C 1
ATOM 694 O O . MET A 1 87 ? -1.166 4.043 0.468 1.00 91.00 87 MET A O 1
ATOM 698 N N . TRP A 1 88 ? -2.266 5.901 -0.153 1.00 92.62 88 TRP A N 1
ATOM 699 C CA . TRP A 1 88 ? -1.112 6.515 -0.817 1.00 92.62 88 TRP A CA 1
ATOM 700 C C . TRP A 1 88 ? 0.010 6.828 0.169 1.00 92.62 88 TRP A C 1
ATOM 702 O O . TRP A 1 88 ? 1.163 6.479 -0.070 1.00 92.62 88 TRP A O 1
ATOM 712 N N . GLU A 1 89 ? -0.337 7.432 1.302 1.00 87.88 89 GLU A N 1
ATOM 713 C CA . GLU A 1 89 ? 0.613 7.725 2.372 1.00 87.88 89 GLU A CA 1
ATOM 714 C C . GLU A 1 89 ? 1.277 6.440 2.903 1.0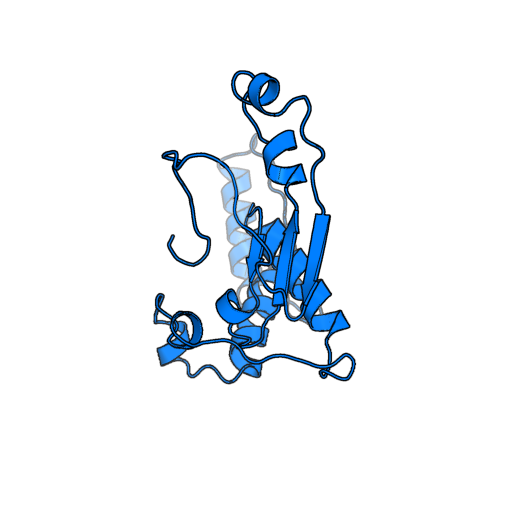0 87.88 89 GLU A C 1
ATOM 716 O O . GLU A 1 89 ? 2.500 6.371 3.032 1.00 87.88 89 GLU A O 1
ATOM 721 N N . THR A 1 90 ? 0.483 5.383 3.112 1.00 84.56 90 THR A N 1
ATOM 722 C CA . THR A 1 90 ? 0.983 4.063 3.532 1.00 84.56 90 THR A CA 1
ATOM 723 C C . THR A 1 90 ? 1.946 3.467 2.505 1.00 84.56 90 THR A C 1
ATOM 725 O O . THR A 1 90 ? 3.000 2.958 2.887 1.00 84.56 90 THR A O 1
ATOM 728 N N . LEU A 1 91 ? 1.617 3.546 1.210 1.00 87.75 91 LEU A N 1
ATOM 729 C CA . LEU A 1 91 ? 2.476 3.040 0.141 1.00 87.75 91 LEU A CA 1
ATOM 730 C C . LEU A 1 91 ? 3.863 3.693 0.198 1.00 87.75 91 LEU A C 1
ATOM 732 O O . LEU A 1 91 ? 4.866 2.980 0.271 1.00 87.75 91 LEU A O 1
ATOM 736 N N . TYR A 1 92 ? 3.916 5.028 0.232 1.00 85.75 92 TYR A N 1
ATOM 737 C CA . TYR A 1 92 ? 5.178 5.774 0.222 1.00 85.75 92 TYR A CA 1
ATOM 738 C C . TYR A 1 92 ? 6.011 5.562 1.482 1.00 85.75 92 TYR A C 1
ATOM 740 O O . TYR A 1 92 ? 7.232 5.508 1.412 1.00 85.75 92 TYR A O 1
ATOM 748 N N . HIS A 1 93 ? 5.370 5.365 2.631 1.00 83.19 93 HIS A N 1
ATOM 749 C CA . HIS A 1 93 ? 6.083 5.055 3.871 1.00 83.19 93 HIS A CA 1
ATOM 750 C C . HIS A 1 93 ? 6.689 3.650 3.892 1.00 83.19 93 HIS A C 1
ATOM 752 O O . HIS A 1 93 ? 7.607 3.384 4.664 1.00 83.19 93 HIS A O 1
ATOM 758 N N . SER A 1 94 ? 6.169 2.751 3.062 1.00 77.88 94 SER A N 1
ATOM 759 C CA . SER A 1 94 ? 6.623 1.365 2.979 1.00 77.88 94 SER A CA 1
ATOM 760 C C . SER A 1 94 ? 7.654 1.108 1.875 1.00 77.88 94 SER A C 1
ATOM 762 O O . SER A 1 94 ? 8.070 -0.038 1.720 1.00 77.88 94 SER A O 1
ATOM 764 N N . ASN A 1 95 ? 8.054 2.139 1.110 1.00 78.44 95 ASN A N 1
ATOM 765 C CA . ASN A 1 95 ? 8.842 2.009 -0.128 1.00 78.44 95 ASN A CA 1
ATOM 766 C C . ASN A 1 95 ? 8.276 0.926 -1.070 1.00 78.44 95 ASN A C 1
ATOM 768 O O . ASN A 1 95 ? 9.011 0.159 -1.690 1.00 78.44 95 ASN A O 1
ATOM 772 N N . GLY A 1 96 ? 6.947 0.804 -1.105 1.00 81.31 96 GLY A N 1
ATOM 773 C CA . GLY A 1 96 ? 6.247 -0.189 -1.906 1.00 81.31 96 GLY A CA 1
ATOM 774 C C . GLY A 1 96 ? 5.831 0.363 -3.264 1.00 81.31 96 GLY A C 1
ATOM 775 O O . GLY A 1 96 ? 5.617 1.560 -3.424 1.00 81.31 96 GLY A O 1
ATOM 776 N N . VAL A 1 97 ? 5.622 -0.533 -4.229 1.00 89.56 97 VAL A N 1
ATOM 777 C CA . VAL A 1 97 ? 5.170 -0.179 -5.590 1.00 89.56 97 VAL A CA 1
ATOM 778 C C . VAL A 1 97 ? 3.645 -0.242 -5.734 1.00 89.56 97 VAL A C 1
ATOM 780 O O . VAL A 1 97 ? 3.046 0.502 -6.510 1.00 89.56 97 VAL A O 1
ATOM 783 N N . GLY A 1 98 ? 2.986 -1.112 -4.967 1.00 92.94 98 GLY A N 1
ATOM 784 C CA . GLY A 1 98 ? 1.532 -1.226 -4.945 1.00 92.94 98 GLY A CA 1
ATOM 785 C C . GLY A 1 98 ? 0.994 -1.580 -3.564 1.00 92.94 98 GLY A C 1
ATOM 786 O O . GLY A 1 98 ? 1.682 -2.200 -2.752 1.00 92.94 98 GLY A O 1
ATOM 787 N N . LEU A 1 99 ? -0.249 -1.170 -3.306 1.00 93.12 99 LEU A N 1
ATOM 788 C CA . LEU A 1 99 ? -0.963 -1.448 -2.061 1.00 93.12 99 LEU A CA 1
ATOM 789 C C . LEU A 1 99 ? -2.431 -1.763 -2.354 1.00 93.12 99 LEU A C 1
ATOM 791 O O . LEU A 1 99 ? -3.142 -0.985 -2.996 1.00 93.12 99 LEU A O 1
ATOM 795 N N . ALA A 1 100 ? -2.899 -2.900 -1.850 1.00 94.62 100 ALA A N 1
ATOM 796 C CA . ALA A 1 100 ? -4.286 -3.331 -1.943 1.00 94.62 100 ALA A CA 1
ATOM 797 C C . ALA A 1 100 ? -5.033 -3.062 -0.631 1.00 94.62 100 ALA A C 1
ATOM 799 O O . ALA A 1 100 ? -4.497 -3.264 0.459 1.00 94.62 100 ALA A O 1
ATOM 800 N N . ALA A 1 101 ? -6.304 -2.670 -0.725 1.00 92.31 101 ALA A N 1
ATOM 801 C CA . ALA A 1 101 ? -7.141 -2.368 0.434 1.00 92.31 101 ALA A CA 1
ATOM 802 C C . ALA A 1 101 ? -7.182 -3.512 1.481 1.00 92.31 101 ALA A C 1
ATOM 804 O O . ALA A 1 101 ? -7.096 -3.224 2.677 1.00 92.31 101 ALA A O 1
ATOM 805 N N . PRO A 1 102 ? -7.188 -4.811 1.108 1.00 90.00 102 PRO A N 1
ATOM 806 C CA . PRO A 1 102 ? -7.134 -5.894 2.093 1.00 90.00 102 PRO A CA 1
ATOM 807 C C . PRO A 1 102 ? -5.854 -5.922 2.941 1.00 90.00 102 PRO A C 1
ATOM 809 O O . PRO A 1 102 ? -5.906 -6.397 4.075 1.00 90.00 102 PRO A O 1
ATOM 812 N N . GLN A 1 103 ? -4.726 -5.390 2.448 1.00 85.19 103 GLN A N 1
ATOM 813 C CA . GLN A 1 103 ? -3.461 -5.312 3.203 1.00 85.19 103 GLN A CA 1
ATOM 814 C C . GLN A 1 103 ? -3.551 -4.356 4.394 1.00 85.19 103 GLN A C 1
ATOM 816 O O . GLN A 1 103 ? -2.877 -4.566 5.398 1.00 85.19 103 GLN A O 1
ATOM 821 N N . ILE A 1 104 ? -4.452 -3.378 4.317 1.00 85.12 104 ILE A N 1
ATOM 822 C CA . ILE A 1 104 ? -4.809 -2.473 5.415 1.00 85.12 104 ILE A CA 1
ATOM 823 C C . ILE A 1 104 ? -6.183 -2.811 6.015 1.00 85.1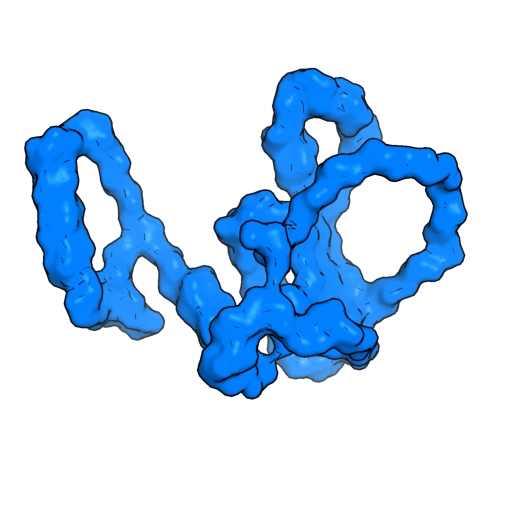2 104 ILE A C 1
ATOM 825 O O . ILE A 1 104 ? -6.832 -1.971 6.630 1.00 85.12 104 ILE A O 1
ATOM 829 N N . ASN A 1 105 ? -6.626 -4.061 5.844 1.00 83.56 105 ASN A N 1
ATOM 830 C CA . ASN A 1 105 ? -7.860 -4.617 6.396 1.00 83.56 105 ASN A CA 1
ATOM 831 C C . ASN A 1 105 ? -9.183 -4.026 5.863 1.00 83.56 105 ASN A C 1
ATOM 833 O O . ASN A 1 105 ? -10.229 -4.111 6.502 1.00 83.56 105 ASN A O 1
ATOM 837 N N . HIS A 1 106 ? -9.184 -3.528 4.633 1.00 85.25 106 HIS A N 1
ATOM 838 C CA . HIS A 1 106 ? -10.407 -3.192 3.910 1.00 85.25 106 HIS A CA 1
ATOM 839 C C . HIS A 1 106 ? -10.707 -4.267 2.859 1.00 85.25 106 HIS A C 1
ATOM 841 O O . HIS A 1 106 ? -10.039 -4.361 1.836 1.00 85.25 106 HIS A O 1
ATOM 847 N N . GLY A 1 107 ? -11.723 -5.099 3.102 1.00 90.44 107 GLY A N 1
ATOM 848 C CA . GLY A 1 107 ? -12.079 -6.259 2.267 1.00 90.44 107 GLY A CA 1
ATOM 849 C C . GLY A 1 107 ? -12.801 -5.904 0.966 1.00 90.44 107 GLY A C 1
ATOM 850 O O . GLY A 1 107 ? -13.812 -6.524 0.637 1.00 90.44 107 GLY A O 1
ATOM 851 N N . ILE A 1 108 ? -12.317 -4.886 0.260 1.00 94.38 108 ILE A N 1
ATOM 852 C CA . ILE A 1 108 ? -12.937 -4.289 -0.923 1.00 94.38 108 ILE A CA 1
ATOM 853 C C . ILE A 1 108 ? -12.011 -4.375 -2.139 1.00 94.38 108 ILE A C 1
ATOM 855 O O . ILE A 1 108 ? -10.789 -4.429 -2.005 1.00 94.38 108 ILE A O 1
ATOM 859 N N . ARG A 1 109 ? -12.591 -4.426 -3.342 1.00 96.94 109 ARG A N 1
ATOM 860 C CA . ARG A 1 109 ? -11.865 -4.537 -4.617 1.00 96.94 109 ARG A CA 1
ATOM 861 C C . ARG A 1 109 ? -11.269 -3.192 -5.004 1.00 96.94 109 ARG A C 1
ATOM 863 O O . ARG A 1 109 ? -11.775 -2.509 -5.892 1.00 96.94 109 ARG A O 1
ATOM 870 N N . LEU A 1 110 ? -10.201 -2.831 -4.315 1.00 96.12 110 LEU A N 1
ATOM 871 C CA . LEU A 1 110 ? -9.486 -1.588 -4.519 1.00 96.12 110 LEU A CA 1
ATOM 872 C C . LEU A 1 110 ? -7.993 -1.831 -4.318 1.00 96.12 110 LEU A C 1
ATOM 874 O O . LEU A 1 110 ? -7.580 -2.411 -3.312 1.00 96.12 110 LEU A O 1
ATOM 878 N N . PHE A 1 111 ? -7.190 -1.375 -5.271 1.00 96.81 111 PHE A N 1
ATOM 879 C CA . PHE A 1 111 ? -5.744 -1.280 -5.108 1.00 96.81 111 PHE A CA 1
ATOM 880 C C . PHE A 1 111 ? -5.205 -0.046 -5.829 1.00 96.81 111 PHE A C 1
ATOM 882 O O . PHE A 1 111 ? -5.859 0.512 -6.713 1.00 96.81 111 PHE A O 1
ATOM 889 N N . LEU A 1 112 ? -4.009 0.375 -5.443 1.00 96.19 112 LEU A N 1
ATOM 890 C CA . LEU A 1 112 ? -3.270 1.448 -6.091 1.00 96.19 112 LEU A CA 1
ATOM 891 C C . LEU A 1 112 ? -1.865 0.982 -6.467 1.00 96.19 112 LEU A C 1
ATOM 893 O O . LEU A 1 112 ? -1.320 0.071 -5.840 1.00 96.19 112 LEU A O 1
ATOM 897 N N . VAL A 1 113 ? -1.323 1.579 -7.526 1.00 94.81 113 VAL A N 1
ATOM 898 C CA . VAL A 1 113 ? 0.003 1.272 -8.077 1.00 94.81 113 VAL A CA 1
ATOM 899 C C . VAL A 1 113 ? 0.703 2.573 -8.428 1.00 94.81 113 VAL A C 1
ATOM 901 O O . VAL A 1 113 ? 0.079 3.462 -9.010 1.00 94.81 113 VAL A O 1
ATOM 904 N N . ASP A 1 114 ? 1.990 2.651 -8.108 1.00 92.56 114 ASP A N 1
ATOM 905 C CA . ASP A 1 114 ? 2.914 3.690 -8.555 1.00 92.56 114 ASP A CA 1
ATOM 906 C C . ASP A 1 114 ? 4.228 3.041 -8.998 1.00 92.56 114 ASP A C 1
ATOM 908 O O . ASP A 1 114 ? 5.163 2.875 -8.213 1.00 92.56 114 ASP A O 1
ATOM 912 N N . SER A 1 115 ? 4.279 2.625 -10.267 1.00 86.50 115 SER A N 1
ATOM 913 C CA . SER A 1 115 ? 5.458 1.971 -10.843 1.00 86.50 115 SER A CA 1
ATOM 914 C C . SER A 1 115 ? 6.595 2.942 -11.153 1.00 86.50 115 SER A C 1
ATOM 916 O O . SER A 1 115 ? 7.694 2.498 -11.476 1.00 86.50 115 SER A O 1
ATOM 918 N N . LEU A 1 116 ? 6.379 4.252 -10.976 1.00 82.44 116 LEU A N 1
ATOM 919 C CA . LEU A 1 116 ? 7.454 5.242 -11.011 1.00 82.44 116 LEU A CA 1
ATOM 920 C C . LEU A 1 116 ? 8.530 4.909 -9.969 1.00 82.44 116 LEU A C 1
ATOM 922 O O . LEU A 1 116 ? 9.713 5.037 -10.259 1.00 82.44 116 LEU A O 1
ATOM 926 N N . GLN A 1 117 ? 8.128 4.378 -8.807 1.00 74.44 117 GLN A N 1
ATOM 927 C CA . GLN A 1 117 ? 9.063 3.953 -7.764 1.00 74.44 117 GLN A CA 1
ATOM 928 C C . GLN A 1 117 ? 9.999 2.823 -8.206 1.00 74.44 117 GLN A C 1
ATOM 930 O O . GLN A 1 117 ? 11.100 2.733 -7.675 1.00 74.44 117 GLN A O 1
ATOM 935 N N . ILE A 1 118 ? 9.599 1.970 -9.157 1.00 76.81 118 ILE A N 1
ATOM 936 C CA . ILE A 1 118 ? 10.505 0.958 -9.721 1.00 76.81 118 ILE A CA 1
ATOM 937 C C . ILE A 1 118 ? 11.536 1.648 -10.605 1.00 76.81 118 ILE A C 1
ATOM 939 O O . ILE A 1 118 ? 12.726 1.431 -10.433 1.00 76.81 118 ILE A O 1
ATOM 943 N N . VAL A 1 119 ? 11.084 2.503 -11.523 1.00 72.81 119 VAL A N 1
ATOM 944 C CA . VAL A 1 119 ? 11.960 3.160 -12.503 1.00 72.81 119 VAL A CA 1
ATOM 945 C C . VAL A 1 119 ? 12.963 4.097 -11.822 1.00 72.81 119 VAL A C 1
ATOM 947 O O . VAL A 1 119 ? 14.132 4.128 -12.195 1.00 72.81 119 VAL A O 1
ATOM 950 N N . GLU A 1 120 ? 12.528 4.849 -10.809 1.00 72.31 120 GLU A N 1
ATOM 951 C CA . GLU A 1 120 ? 13.385 5.796 -10.085 1.00 72.31 120 GLU A CA 1
ATOM 952 C C . GLU A 1 120 ? 14.404 5.108 -9.168 1.00 72.31 120 GLU A C 1
ATOM 954 O O . GLU A 1 120 ? 15.507 5.628 -9.001 1.00 72.31 120 GLU A O 1
ATOM 959 N N . ASN A 1 121 ? 14.058 3.947 -8.598 1.00 71.06 121 ASN A N 1
ATOM 960 C CA . ASN A 1 121 ? 14.932 3.196 -7.690 1.00 71.06 121 ASN A CA 1
ATOM 961 C C . ASN A 1 121 ? 15.640 2.005 -8.359 1.00 71.06 121 ASN A C 1
ATOM 96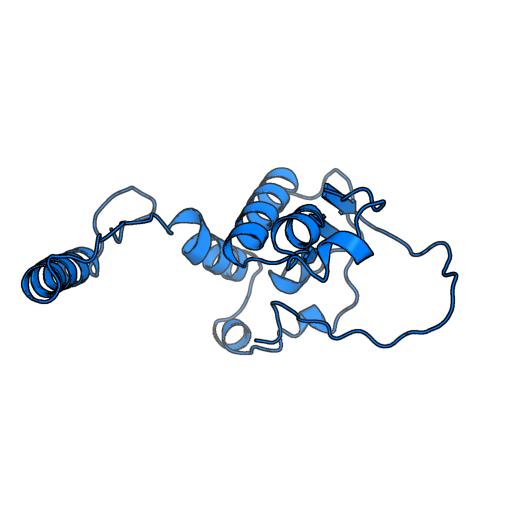3 O O . ASN A 1 121 ? 16.305 1.243 -7.664 1.00 71.06 121 ASN A O 1
ATOM 967 N N . ALA A 1 122 ? 15.490 1.823 -9.673 1.00 69.44 122 ALA A N 1
ATOM 968 C CA . ALA A 1 122 ? 16.201 0.795 -10.420 1.00 69.44 122 ALA A CA 1
ATOM 969 C C . ALA A 1 122 ? 17.707 1.088 -10.423 1.00 69.44 122 ALA A C 1
ATOM 971 O O . ALA A 1 122 ? 18.127 2.236 -10.610 1.00 69.44 122 ALA A O 1
ATOM 972 N N . ASP A 1 123 ? 18.519 0.047 -10.258 1.00 72.50 123 ASP A N 1
ATOM 973 C CA . ASP A 1 123 ? 19.966 0.149 -10.420 1.00 72.50 123 ASP A CA 1
ATOM 974 C C . ASP A 1 123 ? 20.316 0.447 -11.890 1.00 72.50 123 ASP A C 1
ATOM 976 O O . ASP A 1 123 ? 19.522 0.206 -12.800 1.00 72.50 123 ASP A O 1
ATOM 980 N N . GLU A 1 124 ? 21.509 0.989 -12.154 1.00 68.88 124 GLU A N 1
ATOM 981 C CA . GLU A 1 124 ? 21.929 1.388 -13.513 1.00 68.88 124 GLU A CA 1
ATOM 982 C C . GLU A 1 124 ? 21.841 0.241 -14.542 1.00 68.88 124 GLU A C 1
ATOM 984 O O . GLU A 1 124 ? 21.576 0.495 -15.714 1.00 68.88 124 GLU A O 1
ATOM 989 N N . GLU A 1 125 ? 22.006 -1.013 -14.105 1.00 65.06 125 GLU A N 1
ATOM 990 C CA . GLU A 1 125 ? 21.845 -2.211 -14.945 1.00 65.06 125 GLU A CA 1
ATOM 991 C C . GLU A 1 125 ? 20.372 -2.490 -15.307 1.00 65.06 125 GLU A C 1
ATOM 993 O O . GLU A 1 125 ? 20.076 -2.922 -16.421 1.00 65.06 125 GLU A O 1
ATOM 998 N N . ASP A 1 126 ? 19.436 -2.180 -14.407 1.00 66.31 126 ASP A N 1
ATOM 999 C CA . ASP A 1 126 ? 18.000 -2.404 -14.597 1.00 66.31 126 ASP A CA 1
ATOM 1000 C C . ASP A 1 126 ? 17.320 -1.249 -15.344 1.00 66.31 126 ASP A C 1
ATOM 1002 O O . ASP A 1 126 ? 16.315 -1.453 -16.028 1.00 66.31 126 ASP A O 1
ATOM 1006 N N . LYS A 1 127 ? 17.878 -0.033 -15.283 1.00 66.12 127 LYS A N 1
ATOM 1007 C CA . LYS A 1 127 ? 17.342 1.140 -15.999 1.00 66.12 127 LYS A CA 1
ATOM 1008 C C . LYS A 1 127 ? 17.265 0.936 -17.511 1.00 66.12 127 LYS A C 1
ATOM 1010 O O . LYS A 1 127 ? 16.330 1.434 -18.137 1.00 66.12 127 LYS A O 1
ATOM 1015 N N . ASP A 1 128 ? 18.211 0.201 -18.095 1.00 67.88 128 ASP A N 1
ATOM 1016 C CA . ASP A 1 128 ? 18.216 -0.073 -19.538 1.00 67.88 128 ASP A CA 1
ATOM 1017 C C . ASP A 1 128 ? 17.133 -1.102 -19.926 1.00 67.88 128 ASP A C 1
ATOM 1019 O O . ASP A 1 128 ? 16.592 -1.050 -21.030 1.00 67.88 128 ASP A O 1
ATOM 1023 N N . THR A 1 129 ? 16.737 -1.970 -18.984 1.00 67.75 129 THR A N 1
ATOM 1024 C CA . THR A 1 129 ? 15.668 -2.972 -19.161 1.00 67.75 129 THR A CA 1
ATOM 1025 C C . THR A 1 129 ? 14.284 -2.326 -19.277 1.00 67.75 129 THR A C 1
ATOM 1027 O O . THR A 1 129 ? 13.458 -2.787 -20.061 1.00 67.75 129 THR A O 1
ATOM 1030 N N . TYR A 1 130 ? 14.039 -1.228 -18.553 1.00 64.81 130 TYR A N 1
ATOM 1031 C CA . TYR A 1 130 ? 12.726 -0.565 -18.485 1.00 64.81 130 TYR A CA 1
ATOM 1032 C C . TYR A 1 130 ? 12.676 0.799 -19.188 1.00 64.81 130 TYR A C 1
ATOM 1034 O O . TYR A 1 130 ? 11.704 1.537 -19.023 1.00 64.81 130 TYR A O 1
ATOM 1042 N N . LYS A 1 131 ? 13.697 1.171 -19.974 1.00 67.38 131 LYS A N 1
ATOM 1043 C CA . LYS A 1 131 ? 13.844 2.546 -20.495 1.00 67.38 131 LYS A CA 1
ATOM 1044 C C . LYS A 1 131 ? 12.652 3.038 -21.330 1.00 67.38 131 LYS A C 1
ATOM 1046 O O . LYS A 1 131 ? 12.391 4.238 -21.389 1.00 67.38 131 LYS A O 1
ATOM 1051 N N . ASP A 1 132 ? 11.967 2.114 -22.002 1.00 72.94 132 ASP A N 1
ATOM 1052 C CA . ASP A 1 132 ? 10.850 2.401 -22.904 1.00 72.94 132 ASP A CA 1
ATOM 1053 C C . ASP A 1 132 ? 9.481 2.191 -22.225 1.00 72.94 132 ASP A C 1
ATOM 1055 O O . ASP A 1 132 ? 8.432 2.468 -22.821 1.00 72.94 132 ASP A O 1
ATOM 1059 N N . GLU A 1 133 ? 9.462 1.730 -20.969 1.00 72.69 133 GLU A N 1
ATOM 1060 C CA . GLU A 1 133 ? 8.230 1.535 -20.215 1.00 72.69 133 GLU A CA 1
ATOM 1061 C C . GLU A 1 133 ? 7.713 2.854 -19.642 1.00 72.69 133 GLU A C 1
ATOM 1063 O O . GLU A 1 133 ? 8.429 3.641 -19.024 1.00 72.69 133 GLU A O 1
ATOM 1068 N N . LYS A 1 134 ? 6.414 3.103 -19.831 1.00 80.38 134 LYS A N 1
ATOM 1069 C CA . LYS A 1 134 ? 5.753 4.265 -19.237 1.00 80.38 134 LYS A CA 1
ATOM 1070 C C . LYS A 1 134 ? 5.266 3.895 -17.839 1.00 80.38 134 LYS A C 1
ATOM 1072 O O . LYS A 1 134 ? 4.362 3.062 -17.738 1.00 80.38 134 LYS A O 1
ATOM 1077 N N . PRO A 1 135 ? 5.798 4.522 -16.7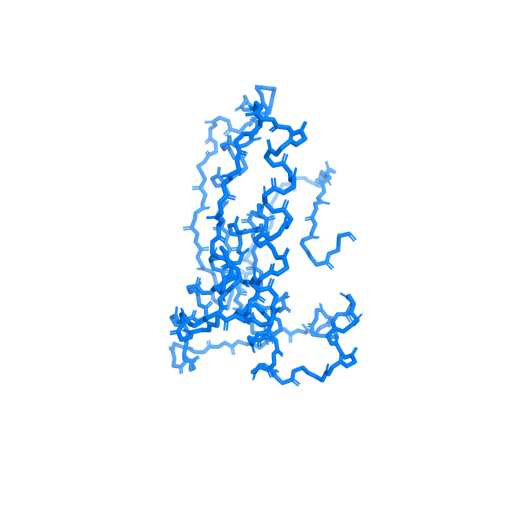78 1.00 84.31 135 PRO A N 1
ATOM 1078 C CA . PRO A 1 135 ? 5.349 4.244 -15.428 1.00 84.31 135 PRO A CA 1
ATOM 1079 C C . PRO A 1 135 ? 3.874 4.621 -15.267 1.00 84.31 135 PRO A C 1
ATOM 1081 O O . PRO A 1 135 ? 3.387 5.599 -15.843 1.00 84.31 135 PRO A O 1
ATOM 1084 N N . ILE A 1 136 ? 3.159 3.836 -14.467 1.00 90.25 136 ILE A N 1
ATOM 1085 C CA . ILE A 1 136 ? 1.753 4.046 -14.149 1.00 90.25 136 ILE A CA 1
ATOM 1086 C C . ILE A 1 136 ? 1.615 4.477 -12.696 1.00 90.25 136 ILE A C 1
ATOM 1088 O O . ILE A 1 136 ? 2.206 3.890 -11.795 1.00 90.25 136 ILE A O 1
ATOM 1092 N N . LYS A 1 137 ? 0.780 5.490 -12.475 1.00 93.12 137 LYS A N 1
ATOM 1093 C CA . LYS A 1 137 ? 0.366 5.941 -11.149 1.00 93.12 137 LYS A CA 1
ATOM 1094 C C . LYS A 1 137 ? -1.145 6.059 -11.114 1.00 93.12 137 LYS A C 1
ATOM 1096 O O . LYS A 1 137 ? -1.703 7.044 -11.601 1.00 93.12 137 LYS A O 1
ATOM 1101 N N . GLN A 1 138 ? -1.819 5.019 -10.634 1.00 95.56 138 GLN A N 1
ATOM 1102 C CA . GLN A 1 138 ? -3.267 4.880 -10.790 1.00 95.56 138 GLN A CA 1
ATOM 1103 C C . GLN A 1 138 ? -3.925 4.138 -9.625 1.00 95.56 138 GLN A C 1
ATOM 1105 O O . GLN A 1 138 ? -3.305 3.347 -8.916 1.00 95.56 138 GLN A O 1
ATOM 1110 N N . VAL A 1 139 ? -5.221 4.406 -9.459 1.00 96.44 139 VAL A N 1
ATOM 1111 C CA . VAL A 1 139 ? -6.120 3.713 -8.534 1.00 96.44 139 VAL A CA 1
ATOM 1112 C C . VAL A 1 139 ? -7.076 2.856 -9.354 1.00 96.44 139 VAL A C 1
ATOM 1114 O O . VAL A 1 139 ? -7.699 3.346 -10.296 1.00 96.44 139 VAL A O 1
ATOM 1117 N N . PHE A 1 140 ? -7.236 1.597 -8.960 1.00 97.12 140 PHE A N 1
ATOM 1118 C CA . PHE A 1 140 ? -8.116 0.639 -9.613 1.00 97.12 140 PHE A CA 1
ATOM 1119 C C . PHE A 1 140 ? -9.239 0.235 -8.663 1.00 97.12 140 PHE A C 1
ATOM 1121 O O . PHE A 1 140 ? -8.991 -0.278 -7.572 1.00 97.12 140 PHE A O 1
ATOM 1128 N N . ILE A 1 141 ? -10.484 0.445 -9.093 1.00 96.88 141 ILE A N 1
ATOM 1129 C CA . ILE A 1 141 ? -11.693 0.113 -8.330 1.00 96.88 141 ILE A CA 1
ATOM 1130 C C . ILE A 1 141 ? -12.507 -0.908 -9.120 1.00 96.88 141 ILE A C 1
ATOM 1132 O O . ILE A 1 141 ? -12.745 -0.734 -10.312 1.00 96.88 141 ILE A O 1
ATOM 1136 N N . ASN A 1 142 ? -12.911 -1.989 -8.452 1.00 97.19 142 ASN A N 1
ATOM 1137 C CA . ASN A 1 142 ? -13.550 -3.163 -9.054 1.00 97.19 142 ASN A CA 1
ATOM 1138 C C . ASN A 1 142 ? -12.833 -3.724 -10.303 1.00 97.19 142 ASN A C 1
ATOM 1140 O O . ASN A 1 142 ? -13.512 -4.138 -11.248 1.00 97.19 142 ASN A O 1
ATOM 1144 N N . PRO A 1 143 ? -11.487 -3.776 -10.344 1.00 96.62 143 PRO A N 1
ATOM 1145 C CA . PRO A 1 143 ? -10.776 -4.189 -11.547 1.00 96.62 143 PRO A CA 1
ATOM 1146 C C . PRO A 1 143 ? -11.062 -5.651 -11.896 1.00 96.62 143 PRO A C 1
ATOM 1148 O O . PRO A 1 143 ? -11.267 -6.496 -11.015 1.00 96.62 143 PRO A O 1
ATOM 1151 N N . THR A 1 144 ? -11.047 -5.950 -13.194 1.00 94.88 144 THR A N 1
ATOM 1152 C CA . THR A 1 144 ? -11.139 -7.305 -13.750 1.00 94.88 144 THR A CA 1
ATOM 1153 C C . THR A 1 144 ? -10.037 -7.501 -14.781 1.00 94.88 144 THR A C 1
ATOM 1155 O O . THR A 1 144 ? -9.719 -6.585 -15.536 1.00 94.88 144 THR A O 1
ATOM 1158 N N . ILE A 1 145 ? -9.439 -8.691 -14.796 1.00 95.19 145 ILE A N 1
ATOM 1159 C CA . ILE A 1 145 ? -8.476 -9.072 -15.828 1.00 95.19 145 ILE A CA 1
ATOM 1160 C C . ILE A 1 145 ? -9.283 -9.429 -17.076 1.00 95.19 145 ILE A C 1
ATOM 1162 O O . ILE A 1 145 ? -10.094 -10.352 -17.038 1.00 95.19 145 ILE A O 1
ATOM 1166 N N . VAL A 1 146 ? -9.087 -8.680 -18.160 1.00 96.25 146 VAL A N 1
ATOM 1167 C CA . VAL A 1 146 ? -9.810 -8.889 -19.427 1.00 96.25 146 VAL A CA 1
ATOM 1168 C C . VAL A 1 146 ? -9.090 -9.857 -20.360 1.00 96.25 146 VAL A C 1
ATOM 1170 O O . VAL A 1 146 ? -9.731 -10.566 -21.131 1.00 96.25 146 VAL A O 1
ATOM 1173 N N . LYS A 1 147 ? -7.757 -9.884 -20.296 1.00 95.38 147 LYS A N 1
ATOM 1174 C CA . LYS A 1 147 ? -6.891 -10.706 -21.138 1.00 95.38 147 LYS A CA 1
ATOM 1175 C C . LYS A 1 147 ? -5.523 -10.845 -20.470 1.00 95.38 147 LYS A C 1
ATOM 1177 O O . LYS A 1 147 ? -5.107 -9.947 -19.743 1.00 95.38 147 LYS A O 1
ATOM 1182 N N . LEU A 1 148 ? -4.855 -11.962 -20.731 1.00 94.19 148 LEU A N 1
ATOM 1183 C CA . LEU A 1 148 ? -3.455 -12.214 -20.398 1.00 94.19 148 LEU A CA 1
ATOM 1184 C C . LEU A 1 148 ? -2.753 -12.648 -21.689 1.00 94.19 148 LEU A C 1
ATOM 1186 O O . LEU A 1 148 ? -3.339 -13.389 -22.481 1.00 94.19 148 LEU A O 1
ATOM 1190 N N . GLU A 1 149 ? -1.545 -12.150 -21.923 1.00 93.75 149 GLU A N 1
ATOM 1191 C CA . GLU A 1 149 ? -0.733 -12.416 -23.116 1.00 93.75 149 GLU A CA 1
ATOM 1192 C C . GLU A 1 149 ? 0.741 -12.545 -22.717 1.00 93.75 149 GLU A C 1
ATOM 1194 O O . GLU A 1 149 ? 1.131 -12.048 -21.661 1.00 93.75 149 GLU A O 1
ATOM 1199 N N . GLY A 1 150 ? 1.549 -13.160 -23.583 1.00 92.44 150 GLY A N 1
ATOM 1200 C CA . GLY A 1 150 ? 2.978 -13.381 -23.358 1.00 92.44 150 GLY A CA 1
ATOM 1201 C C . GLY A 1 150 ? 3.299 -14.767 -22.801 1.00 92.44 150 GLY A C 1
ATOM 1202 O O . GLY A 1 150 ? 2.404 -15.571 -22.533 1.00 92.44 150 GLY A O 1
ATOM 1203 N N . ASP A 1 151 ? 4.595 -15.031 -22.662 1.00 93.00 151 ASP A N 1
ATOM 1204 C CA . ASP A 1 151 ? 5.114 -16.274 -22.096 1.00 93.00 151 ASP A CA 1
ATOM 1205 C C . ASP A 1 151 ? 5.314 -16.141 -20.583 1.00 93.00 151 ASP A C 1
ATOM 1207 O O . ASP A 1 151 ? 5.612 -15.063 -20.063 1.00 93.00 151 ASP A O 1
ATOM 1211 N N . GLU A 1 152 ? 5.176 -17.253 -19.863 1.00 91.69 152 GLU A N 1
ATOM 1212 C CA . GLU A 1 152 ? 5.497 -17.293 -18.439 1.00 91.69 152 GLU A CA 1
ATOM 1213 C C . GLU A 1 152 ? 7.002 -17.107 -18.225 1.00 91.69 152 GLU A C 1
ATOM 1215 O O . GLU A 1 152 ? 7.835 -17.786 -18.829 1.00 91.69 152 GLU A O 1
ATOM 1220 N N . TRP A 1 153 ? 7.354 -16.212 -17.310 1.00 87.00 153 TRP A N 1
ATOM 1221 C CA . TRP A 1 153 ? 8.732 -15.917 -16.948 1.00 87.00 153 TRP A CA 1
ATOM 1222 C C . TRP A 1 153 ? 8.862 -15.855 -15.429 1.00 87.00 153 TRP A C 1
ATOM 1224 O O . TRP A 1 153 ? 7.895 -15.626 -14.703 1.00 87.00 153 TRP A O 1
ATOM 1234 N N . LYS A 1 154 ? 10.066 -16.131 -14.929 1.00 88.75 154 LYS A N 1
ATOM 1235 C CA . LYS A 1 154 ? 10.336 -16.111 -13.491 1.00 88.75 154 LYS A CA 1
ATOM 1236 C C . LYS A 1 154 ? 10.810 -14.726 -13.087 1.00 88.75 154 LYS A C 1
ATOM 1238 O O . LYS A 1 154 ? 11.778 -14.230 -13.657 1.00 88.75 154 LYS A O 1
ATOM 1243 N N . TYR A 1 155 ? 10.185 -14.179 -12.054 1.00 81.94 155 TYR A N 1
ATOM 1244 C CA . TYR A 1 155 ? 10.583 -12.927 -11.433 1.00 81.94 155 TYR A CA 1
ATOM 1245 C C . TYR A 1 155 ? 10.586 -13.065 -9.915 1.00 81.94 155 TYR A C 1
ATOM 1247 O O . TYR A 1 155 ? 9.772 -13.796 -9.347 1.00 81.94 155 TYR A O 1
ATOM 1255 N N . ASN A 1 156 ? 11.525 -12.387 -9.258 1.00 84.00 156 ASN A N 1
ATOM 1256 C CA . ASN A 1 156 ? 11.553 -12.329 -7.803 1.00 84.00 156 ASN A CA 1
ATOM 1257 C C . ASN A 1 156 ? 10.649 -11.187 -7.345 1.00 84.00 156 ASN A C 1
ATOM 1259 O O . ASN A 1 156 ? 10.923 -10.023 -7.621 1.00 84.00 156 ASN A O 1
ATOM 1263 N N . GLU A 1 157 ? 9.590 -11.524 -6.617 1.00 83.69 157 GLU A N 1
ATOM 1264 C CA . GLU A 1 157 ? 8.627 -10.554 -6.104 1.00 83.69 157 GLU A CA 1
ATOM 1265 C C . GLU A 1 157 ? 8.721 -10.418 -4.582 1.00 83.69 157 GLU A C 1
ATOM 1267 O O . GLU A 1 157 ? 8.939 -11.392 -3.857 1.00 83.69 157 GLU A O 1
ATOM 1272 N N . GLY A 1 158 ? 8.519 -9.192 -4.098 1.00 82.62 158 GLY A N 1
ATOM 1273 C CA . GLY A 1 158 ? 8.356 -8.873 -2.681 1.00 82.62 158 GLY A CA 1
ATOM 1274 C C . GLY A 1 158 ? 6.912 -8.489 -2.360 1.00 82.62 158 GLY A C 1
ATOM 1275 O O . GLY A 1 158 ? 6.175 -8.011 -3.220 1.00 82.62 158 GLY A O 1
ATOM 1276 N N . CYS A 1 159 ? 6.490 -8.669 -1.105 1.00 83.56 159 CYS A N 1
ATOM 1277 C CA . CYS A 1 159 ? 5.142 -8.307 -0.673 1.00 83.56 159 CYS A CA 1
ATOM 1278 C C . CYS A 1 159 ? 5.153 -7.649 0.708 1.00 83.56 159 CYS A C 1
ATOM 1280 O O . CYS A 1 159 ? 5.609 -8.244 1.679 1.00 83.56 159 CYS A O 1
ATOM 1282 N N . LEU A 1 160 ? 4.558 -6.457 0.820 1.00 78.50 160 LEU A N 1
ATOM 1283 C CA . LEU A 1 160 ? 4.493 -5.687 2.071 1.00 78.50 160 LEU A CA 1
ATOM 1284 C C . LEU A 1 160 ? 3.820 -6.441 3.231 1.00 78.50 160 LEU A C 1
ATOM 1286 O O . LEU A 1 160 ? 4.123 -6.200 4.397 1.00 78.50 160 LEU A O 1
ATOM 1290 N N . SER A 1 161 ? 2.905 -7.365 2.930 1.00 74.44 161 SER A N 1
ATOM 1291 C CA . SER A 1 161 ? 2.234 -8.192 3.941 1.00 74.44 161 SER A CA 1
ATOM 1292 C C . SER A 1 161 ? 3.011 -9.457 4.333 1.00 74.44 161 SER A C 1
ATOM 1294 O O . SER A 1 161 ? 2.573 -10.174 5.232 1.00 74.44 161 SER A O 1
ATOM 1296 N N . ILE A 1 162 ? 4.147 -9.742 3.687 1.00 73.38 162 ILE A N 1
ATOM 1297 C CA . ILE A 1 162 ? 5.040 -10.865 4.009 1.00 73.38 162 ILE A CA 1
ATOM 1298 C C . ILE A 1 162 ? 6.472 -10.325 4.186 1.00 73.38 162 ILE A C 1
ATOM 1300 O O . ILE A 1 162 ? 7.290 -10.463 3.280 1.00 73.38 162 ILE A O 1
ATOM 1304 N N . PRO A 1 163 ? 6.762 -9.684 5.334 1.00 61.72 163 PRO A N 1
ATOM 1305 C CA . PRO A 1 163 ? 8.088 -9.166 5.648 1.00 61.72 163 PRO A CA 1
ATOM 1306 C C . PRO A 1 163 ? 8.976 -10.219 6.308 1.00 61.72 163 PRO A C 1
ATOM 1308 O O . PRO A 1 163 ? 8.453 -10.987 7.167 1.00 61.72 163 PRO A O 1
#

InterPro domains:
  IPR005227 Putative pre-16S rRNA nuclease [PF03652] (1-61)
  IPR012337 Ribonuclease H-like superfamily [SSF53098] (1-61)
  IPR023635 Peptide deformylase [PF01327] (64-163)
  IPR023635 Peptide deformylase [PR01576] (85-114)
  IPR023635 Peptide deformylase [PR01576] (157-163)
  IPR023635 Peptide deformylase [PTHR10458] (64-163)
  IPR036821 Peptide deformylase superfamily [G3DSA:3.90.45.10] (50-163)
  IPR036821 Peptide deformylase superfamily [SSF56420] (64-163)

Organism: NCBI:txid69355